Protein AF-A0A7X5DBX8-F1 (afdb_monomer_lite)

pLDDT: mean 85.77, std 14.71, range [31.52, 97.25]

Secondary structure (DSSP, 8-state):
--------PPPHHHHHHHHHHHHHHHSS-HHHHHHHHHTEEEEEEEEEEPPHHHHHHHHHTT--SEEEEEEEEE-HHHHHHHHHHHHHTHHHHHHHHHHTT-EEEEEEEEEPPGGGTT--SS-SSS---B-TT--HHHHHHHHHHHH---

Sequence (150 aa):
PSQAPRRTSRDASAVLQDFKRAAIMAFGSAEMAATVLDEVQAAALEERWASDYEQLKESRKKQPAVGYWVHLFVAEGSRVTVAHLFSRYHQALRARCLDAGLRLEGVAVHASSPEMAGHHAFPRSGHPRVLRNADQRRLRALRCETENPD

Radius of gyration: 15.53 Å; chains: 1; bounding box: 36×43×38 Å

Structure (mmCIF, N/CA/C/O backbone):
data_AF-A0A7X5DBX8-F1
#
_entry.id   AF-A0A7X5DBX8-F1
#
loop_
_atom_site.group_PDB
_atom_site.id
_atom_site.type_symbol
_atom_site.label_atom_id
_atom_site.label_alt_id
_atom_site.label_comp_id
_atom_site.label_asym_id
_atom_site.label_entity_id
_atom_site.label_seq_id
_atom_site.pdbx_PDB_ins_code
_atom_site.Cartn_x
_atom_site.Cartn_y
_atom_site.Cartn_z
_atom_site.occupancy
_atom_site.B_iso_or_equiv
_atom_site.auth_seq_id
_atom_site.auth_comp_id
_atom_site.auth_asym_id
_atom_site.auth_atom_id
_atom_site.pdbx_PDB_model_num
ATOM 1 N N . PRO A 1 1 ? 18.241 -26.214 -24.044 1.00 37.00 1 PRO A N 1
ATOM 2 C CA . PRO A 1 1 ? 18.111 -25.095 -23.083 1.00 37.00 1 PRO A CA 1
ATOM 3 C C . PRO A 1 1 ? 16.706 -25.051 -22.462 1.00 37.00 1 PRO A C 1
ATOM 5 O O . PRO A 1 1 ? 15.747 -24.659 -23.121 1.00 37.00 1 PRO A O 1
ATOM 8 N N . SER A 1 2 ? 16.584 -25.519 -21.218 1.00 33.78 2 SER A N 1
ATOM 9 C CA . SER A 1 2 ? 15.337 -25.463 -20.451 1.00 33.78 2 SER A CA 1
ATOM 10 C C . SER A 1 2 ? 14.910 -24.007 -20.277 1.00 33.78 2 SER A C 1
ATOM 12 O O . SER A 1 2 ? 15.630 -23.219 -19.666 1.00 33.78 2 SER A O 1
ATOM 14 N N . GLN A 1 3 ? 13.762 -23.634 -20.846 1.00 31.52 3 GLN A N 1
ATOM 15 C CA . GLN A 1 3 ? 13.135 -22.349 -20.556 1.00 31.52 3 GLN A CA 1
ATOM 16 C C . GLN A 1 3 ? 12.807 -22.326 -19.064 1.00 31.52 3 GLN A C 1
ATOM 18 O O . GLN A 1 3 ? 11.987 -23.116 -18.597 1.00 31.52 3 GLN A O 1
ATOM 23 N N . ALA A 1 4 ? 13.465 -21.436 -18.319 1.00 36.00 4 ALA A N 1
ATOM 24 C CA . ALA A 1 4 ? 13.040 -21.096 -16.970 1.00 36.00 4 ALA A CA 1
ATOM 25 C C . ALA A 1 4 ? 11.536 -20.766 -17.011 1.00 36.00 4 ALA A C 1
ATOM 27 O O . ALA A 1 4 ? 11.099 -20.093 -17.955 1.00 36.00 4 ALA A O 1
ATOM 28 N N . PRO A 1 5 ? 10.731 -21.251 -16.049 1.00 36.97 5 PRO A N 1
ATOM 29 C CA . PRO A 1 5 ? 9.299 -20.996 -16.048 1.00 36.97 5 PRO A CA 1
ATOM 30 C C . PRO A 1 5 ? 9.074 -19.487 -16.149 1.00 36.97 5 PRO A C 1
ATOM 32 O O . PRO A 1 5 ? 9.651 -18.714 -15.380 1.00 36.97 5 PRO A O 1
ATOM 35 N N . ARG A 1 6 ? 8.282 -19.062 -17.143 1.00 39.00 6 ARG A N 1
ATOM 36 C CA . ARG A 1 6 ? 7.897 -17.658 -17.307 1.00 39.00 6 ARG A CA 1
ATOM 37 C C . ARG A 1 6 ? 7.259 -17.221 -15.994 1.00 39.00 6 ARG A C 1
ATOM 39 O O . ARG A 1 6 ? 6.180 -17.690 -15.650 1.00 39.00 6 ARG A O 1
ATOM 46 N N . ARG A 1 7 ? 7.970 -16.378 -15.246 1.00 47.22 7 ARG A N 1
ATOM 47 C CA . ARG A 1 7 ? 7.528 -15.776 -13.988 1.00 47.22 7 ARG A CA 1
ATOM 48 C C . ARG A 1 7 ? 6.202 -15.056 -14.240 1.00 47.22 7 ARG A C 1
ATOM 50 O O . ARG A 1 7 ? 6.193 -13.960 -14.790 1.00 47.22 7 ARG A O 1
ATOM 57 N N . THR A 1 8 ? 5.080 -15.688 -13.913 1.00 44.78 8 THR A N 1
ATOM 58 C CA . THR A 1 8 ? 3.763 -15.058 -14.014 1.00 44.78 8 THR A CA 1
ATOM 59 C C . THR A 1 8 ? 3.633 -14.082 -12.853 1.00 44.78 8 THR A C 1
ATOM 61 O O . THR A 1 8 ? 3.384 -14.495 -11.721 1.00 44.78 8 THR A O 1
ATOM 64 N N . SER A 1 9 ? 3.869 -12.798 -13.123 1.00 61.38 9 SER A N 1
ATOM 65 C CA . SER A 1 9 ? 3.533 -11.717 -12.195 1.00 61.38 9 SER A CA 1
ATOM 66 C C . SER A 1 9 ? 2.039 -11.813 -11.870 1.00 61.38 9 SER A C 1
ATOM 68 O O . SER A 1 9 ? 1.202 -11.951 -12.767 1.00 61.38 9 SER A O 1
ATOM 70 N N . ARG A 1 10 ? 1.710 -11.847 -10.576 1.00 75.31 10 ARG A N 1
ATOM 71 C CA . ARG A 1 10 ? 0.326 -11.838 -10.095 1.00 75.31 10 ARG A CA 1
ATOM 72 C C . ARG A 1 10 ? -0.320 -10.511 -10.495 1.00 75.31 10 ARG A C 1
ATOM 74 O O . ARG A 1 10 ? 0.352 -9.486 -10.464 1.00 75.31 10 ARG A O 1
ATOM 81 N N . ASP A 1 11 ? -1.615 -10.513 -10.821 1.00 86.56 11 ASP A N 1
ATOM 82 C CA . ASP A 1 11 ? -2.339 -9.268 -11.107 1.00 86.56 11 ASP A CA 1
ATOM 83 C C . ASP A 1 11 ? -2.133 -8.263 -9.962 1.00 86.56 11 ASP A C 1
ATOM 85 O O . ASP A 1 11 ? -2.484 -8.521 -8.806 1.00 86.56 11 ASP A O 1
ATOM 89 N N . ALA A 1 12 ? -1.542 -7.117 -10.296 1.00 88.38 12 ALA A N 1
ATOM 90 C CA . ALA A 1 12 ? -1.204 -6.066 -9.353 1.00 88.38 12 ALA A CA 1
ATOM 91 C C . ALA A 1 12 ? -2.434 -5.557 -8.582 1.00 88.38 12 ALA A C 1
ATOM 93 O O . ALA A 1 12 ? -2.327 -5.239 -7.397 1.00 88.38 12 ALA A O 1
ATOM 94 N N . SER A 1 13 ? -3.616 -5.527 -9.209 1.00 90.25 13 SER A N 1
ATOM 95 C CA . SER A 1 13 ? -4.846 -5.116 -8.519 1.00 90.25 13 SER A CA 1
ATOM 96 C C . SER A 1 13 ? -5.269 -6.152 -7.474 1.00 90.25 13 SER A C 1
ATOM 98 O O . SER A 1 13 ? -5.680 -5.789 -6.371 1.00 90.25 13 SER A O 1
ATOM 100 N N . ALA A 1 14 ? -5.086 -7.444 -7.768 1.00 91.25 14 ALA A N 1
ATOM 101 C CA . ALA A 1 14 ? -5.339 -8.520 -6.813 1.00 91.25 14 ALA A CA 1
ATOM 102 C C . ALA A 1 14 ? -4.351 -8.487 -5.634 1.00 91.25 14 ALA A C 1
ATOM 104 O O . ALA A 1 14 ? -4.760 -8.666 -4.489 1.00 91.25 14 ALA A O 1
ATOM 105 N N . VAL A 1 15 ? -3.071 -8.193 -5.889 1.00 93.06 15 VAL A N 1
ATOM 106 C CA . VAL A 1 15 ? -2.069 -8.007 -4.823 1.00 93.06 15 VAL A CA 1
ATOM 107 C C . VAL A 1 15 ? -2.440 -6.831 -3.917 1.00 93.06 15 VAL A C 1
ATOM 109 O O . VAL A 1 15 ? -2.442 -6.973 -2.694 1.00 93.06 15 VAL A O 1
ATOM 112 N N . LEU A 1 16 ? -2.812 -5.684 -4.495 1.00 94.88 16 LEU A N 1
ATOM 113 C CA . LEU A 1 16 ? -3.276 -4.535 -3.715 1.00 94.88 16 LEU A CA 1
ATOM 114 C C . LEU A 1 16 ? -4.577 -4.831 -2.957 1.00 94.88 16 LEU A C 1
ATOM 116 O O . LEU A 1 16 ? -4.794 -4.275 -1.882 1.00 94.88 16 LEU A O 1
ATOM 120 N N . GLN A 1 17 ? -5.439 -5.707 -3.476 1.00 95.00 17 GLN A N 1
ATOM 121 C CA . GLN A 1 17 ? -6.670 -6.098 -2.789 1.00 95.00 17 GLN A CA 1
ATOM 122 C C . GLN A 1 17 ? -6.378 -6.935 -1.541 1.00 95.00 17 GLN A C 1
ATOM 124 O O . GLN A 1 17 ? -6.997 -6.714 -0.497 1.00 95.00 17 GLN A O 1
ATOM 129 N N . ASP A 1 18 ? -5.416 -7.852 -1.615 1.00 94.69 18 ASP A N 1
ATOM 130 C CA . ASP A 1 18 ? -4.968 -8.604 -0.442 1.00 94.69 18 ASP A CA 1
ATOM 131 C C . ASP A 1 18 ? -4.261 -7.702 0.566 1.00 94.69 18 ASP A C 1
ATOM 133 O O . ASP A 1 18 ? -4.538 -7.789 1.761 1.00 94.69 18 ASP A O 1
ATOM 137 N N . PHE A 1 19 ? -3.430 -6.770 0.090 1.00 95.75 19 PHE A N 1
ATOM 138 C CA . PHE A 1 19 ? -2.820 -5.750 0.939 1.00 95.75 19 PHE A CA 1
ATOM 139 C C . PHE A 1 19 ? -3.874 -4.900 1.664 1.00 95.75 19 PHE A C 1
ATOM 141 O O . PHE A 1 19 ? -3.787 -4.725 2.877 1.00 95.75 19 PHE A O 1
ATOM 148 N N . LYS A 1 20 ? -4.909 -4.423 0.956 1.00 95.00 20 LYS A N 1
ATOM 149 C CA . LYS A 1 20 ? -6.030 -3.667 1.542 1.00 95.00 20 LYS A CA 1
ATOM 150 C C . LYS A 1 20 ? -6.704 -4.458 2.665 1.00 95.00 20 LYS A C 1
ATOM 152 O O . LYS A 1 20 ? -6.924 -3.925 3.750 1.00 95.00 20 LYS A O 1
ATOM 157 N N . ARG A 1 21 ? -7.017 -5.735 2.424 1.00 93.56 21 ARG A N 1
ATOM 158 C CA . ARG A 1 21 ? -7.620 -6.625 3.433 1.00 93.56 21 ARG A CA 1
ATOM 159 C C . ARG A 1 21 ? -6.695 -6.826 4.632 1.00 93.56 21 ARG A C 1
ATOM 161 O O . ARG A 1 21 ? -7.149 -6.743 5.771 1.00 93.56 21 ARG A O 1
ATOM 168 N N . ALA A 1 22 ? -5.407 -7.044 4.383 1.00 95.00 22 ALA A N 1
ATOM 169 C CA . ALA A 1 22 ? -4.404 -7.192 5.427 1.00 95.00 22 ALA A CA 1
ATOM 170 C C . ALA A 1 22 ? -4.264 -5.920 6.279 1.00 95.00 22 ALA A C 1
ATOM 172 O O . ALA A 1 22 ? -4.216 -6.024 7.502 1.00 95.00 22 ALA A O 1
ATOM 173 N N . ALA A 1 23 ? -4.283 -4.734 5.664 1.00 94.12 23 ALA A N 1
ATOM 174 C CA . ALA A 1 23 ? -4.250 -3.446 6.359 1.00 94.12 23 ALA A CA 1
ATOM 175 C C . ALA A 1 23 ? -5.463 -3.249 7.274 1.00 94.12 23 ALA A C 1
ATOM 177 O O . ALA A 1 23 ? -5.291 -2.910 8.444 1.00 94.12 23 ALA A O 1
ATOM 178 N N . ILE A 1 24 ? -6.668 -3.562 6.786 1.00 93.25 24 ILE A N 1
ATOM 179 C CA . ILE A 1 24 ? -7.899 -3.524 7.591 1.00 93.25 24 ILE A CA 1
ATOM 180 C C . ILE A 1 24 ? -7.781 -4.422 8.829 1.00 93.25 24 ILE A C 1
ATOM 182 O O . ILE A 1 24 ? -8.124 -4.003 9.932 1.00 93.25 24 ILE A O 1
ATOM 186 N N . MET A 1 25 ? -7.249 -5.636 8.669 1.00 93.75 25 MET A N 1
ATOM 187 C CA . MET A 1 25 ? -7.055 -6.562 9.789 1.00 93.75 25 MET A CA 1
ATOM 188 C C . MET A 1 25 ? -5.919 -6.147 10.736 1.00 93.75 25 MET A C 1
ATOM 190 O O . MET A 1 25 ? -5.989 -6.428 11.930 1.00 93.75 25 MET A O 1
ATOM 194 N N . ALA A 1 26 ? -4.859 -5.521 10.223 1.00 94.44 26 ALA A N 1
ATOM 195 C CA . ALA A 1 26 ? -3.668 -5.175 10.997 1.00 94.44 26 ALA A CA 1
ATOM 196 C C . ALA A 1 26 ? -3.858 -3.933 11.871 1.00 94.44 26 ALA A C 1
ATOM 198 O O . ALA A 1 26 ? -3.332 -3.873 12.980 1.00 94.44 26 ALA A O 1
ATOM 199 N N . PHE A 1 27 ? -4.616 -2.953 11.385 1.00 90.00 27 PHE A N 1
ATOM 200 C CA . PHE A 1 27 ? -4.872 -1.702 12.096 1.00 90.00 27 PHE A CA 1
ATOM 201 C C . PHE A 1 27 ? -5.836 -1.877 13.279 1.00 90.00 27 PHE A C 1
ATOM 203 O O . PHE A 1 27 ? -5.932 -0.996 14.128 1.00 90.00 27 PHE A O 1
ATOM 210 N N . GLY A 1 28 ? -6.543 -3.008 13.368 1.00 79.88 28 GLY A N 1
ATOM 211 C CA . GLY A 1 28 ? -7.440 -3.328 14.485 1.00 79.88 28 GLY A CA 1
ATOM 212 C C . GLY A 1 28 ? -8.757 -2.541 14.498 1.00 79.88 28 GLY A C 1
ATOM 213 O O . GLY A 1 28 ? -9.645 -2.865 15.279 1.00 79.88 28 GLY A O 1
ATOM 214 N N . SER A 1 29 ? -8.914 -1.551 13.614 1.00 87.94 29 SER A N 1
ATOM 215 C CA . SER A 1 29 ? -10.158 -0.825 13.362 1.00 87.94 29 SER A CA 1
ATOM 216 C C . SER A 1 29 ? -10.367 -0.666 11.860 1.00 87.94 29 SER A C 1
ATOM 218 O O . SER A 1 29 ? -9.511 -0.124 11.154 1.00 87.94 29 SER A O 1
ATOM 220 N N . ALA A 1 30 ? -11.525 -1.120 11.377 1.00 87.25 30 ALA A N 1
ATOM 221 C CA . ALA A 1 30 ? -11.908 -0.975 9.978 1.00 87.25 30 ALA A CA 1
ATOM 222 C C . ALA A 1 30 ? -12.065 0.499 9.579 1.00 87.25 30 ALA A C 1
ATOM 224 O O . ALA A 1 30 ? -11.700 0.863 8.464 1.00 87.25 30 ALA A O 1
ATOM 225 N N . GLU A 1 31 ? -12.543 1.349 10.492 1.00 90.12 31 GLU A N 1
ATOM 226 C CA . GLU A 1 31 ? -12.653 2.790 10.256 1.00 90.12 31 GLU A CA 1
ATOM 227 C C . GLU A 1 31 ? -11.279 3.444 10.156 1.00 90.12 31 GLU A C 1
ATOM 229 O O . GLU A 1 31 ? -11.033 4.192 9.217 1.00 90.12 31 GLU A O 1
ATOM 234 N N . MET A 1 32 ? -10.346 3.108 11.055 1.00 91.19 32 MET A N 1
ATOM 235 C CA . MET A 1 32 ? -8.987 3.654 10.984 1.00 91.19 32 MET A CA 1
ATOM 236 C C . MET A 1 32 ? -8.292 3.241 9.683 1.00 91.19 32 MET A C 1
ATOM 238 O O . MET A 1 32 ? -7.657 4.066 9.030 1.00 91.19 32 MET A O 1
ATOM 242 N N . ALA A 1 33 ? -8.433 1.976 9.280 1.00 92.12 33 ALA A N 1
ATOM 243 C CA . ALA A 1 33 ? -7.905 1.506 8.006 1.00 92.12 33 ALA A CA 1
ATOM 244 C C . ALA A 1 33 ? -8.552 2.207 6.814 1.00 92.12 33 ALA A C 1
ATOM 246 O O . ALA A 1 33 ? -7.834 2.601 5.901 1.00 92.12 33 ALA A O 1
ATOM 247 N N . ALA A 1 34 ? -9.873 2.400 6.826 1.00 90.62 34 ALA A N 1
ATOM 248 C CA . ALA A 1 34 ? -10.565 3.136 5.776 1.00 90.62 34 ALA A CA 1
ATOM 249 C C . ALA A 1 34 ? -10.052 4.577 5.678 1.00 90.62 34 ALA A C 1
ATOM 251 O O . ALA A 1 34 ? -9.663 4.986 4.593 1.00 90.62 34 ALA A O 1
ATOM 252 N N . THR A 1 35 ? -9.943 5.296 6.799 1.00 92.69 35 THR A N 1
ATOM 253 C CA . THR A 1 35 ? -9.422 6.671 6.828 1.00 92.69 35 THR A CA 1
ATOM 254 C C . THR A 1 35 ? -8.013 6.754 6.249 1.00 92.69 35 THR A C 1
ATOM 256 O O . THR A 1 35 ? -7.755 7.579 5.383 1.00 92.69 35 THR A O 1
ATOM 259 N N . VAL A 1 36 ? -7.098 5.873 6.663 1.00 94.06 36 VAL A N 1
ATOM 260 C CA . VAL A 1 36 ? -5.715 5.894 6.153 1.00 94.06 36 VAL A CA 1
ATOM 261 C C . VAL A 1 36 ? -5.645 5.517 4.674 1.00 94.06 36 VAL A C 1
ATOM 263 O O . VAL A 1 36 ? -4.840 6.075 3.936 1.00 94.06 36 VAL A O 1
ATOM 266 N N . LEU A 1 37 ? -6.457 4.558 4.228 1.00 95.25 37 LEU A N 1
ATOM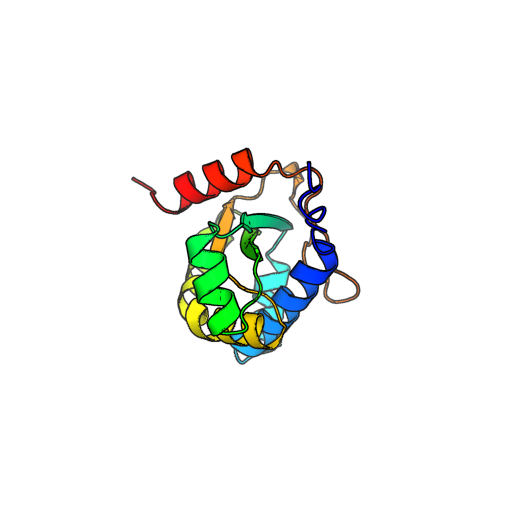 267 C CA . LEU A 1 37 ? -6.479 4.130 2.830 1.00 95.25 37 LEU A CA 1
ATOM 268 C C . LEU A 1 37 ? -7.177 5.147 1.913 1.00 95.25 37 LEU A C 1
ATOM 270 O O . LEU A 1 37 ? -6.813 5.225 0.740 1.00 95.25 37 LEU A O 1
ATOM 274 N N . ASP A 1 38 ? -8.127 5.928 2.436 1.00 94.38 38 ASP A N 1
ATOM 275 C CA . ASP A 1 38 ? -8.807 7.012 1.717 1.00 94.38 38 ASP A CA 1
ATOM 276 C C . ASP A 1 38 ? -7.825 8.155 1.369 1.00 94.38 38 ASP A C 1
ATOM 278 O O . ASP A 1 38 ? -7.964 8.765 0.307 1.00 94.38 38 ASP A O 1
ATOM 282 N N . GLU A 1 39 ? -6.782 8.372 2.188 1.00 95.31 39 GLU A N 1
ATOM 283 C CA . GLU A 1 39 ? -5.684 9.327 1.929 1.00 95.31 39 GLU A CA 1
ATOM 284 C C . GLU A 1 39 ? -4.762 8.905 0.770 1.00 95.31 39 GLU A C 1
ATOM 286 O O . GLU A 1 39 ?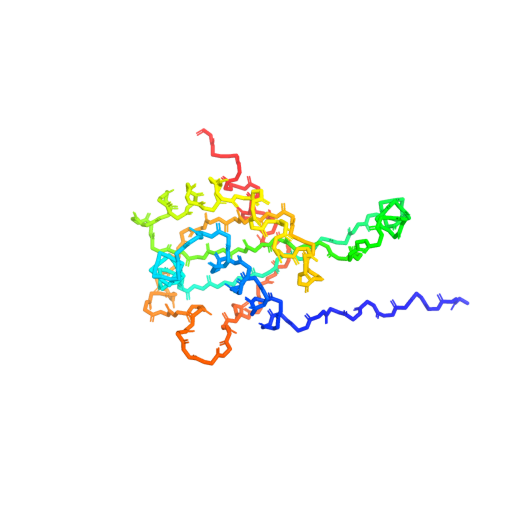 -3.999 9.719 0.240 1.00 95.31 39 GLU A O 1
ATOM 291 N N . VAL A 1 40 ? -4.790 7.627 0.374 1.00 96.94 40 VAL A N 1
ATOM 292 C CA . VAL A 1 40 ? -3.908 7.105 -0.673 1.00 96.94 40 VAL A CA 1
ATOM 293 C C . VAL A 1 40 ? -4.453 7.459 -2.046 1.00 96.94 40 VAL A C 1
ATOM 295 O O . VAL A 1 40 ? -5.390 6.842 -2.559 1.00 96.94 40 VAL A O 1
ATOM 298 N N . GLN A 1 41 ? -3.780 8.406 -2.685 1.00 96.38 41 GLN A N 1
ATOM 299 C CA . GLN A 1 41 ? -4.144 8.923 -3.993 1.00 96.38 41 GLN A CA 1
ATOM 300 C C . GLN A 1 41 ? -3.745 7.985 -5.133 1.00 96.38 41 GLN A C 1
ATOM 302 O O . GLN A 1 41 ? -4.510 7.767 -6.074 1.00 96.38 41 GLN A O 1
ATOM 307 N N . ALA A 1 42 ? -2.574 7.360 -5.019 1.00 96.38 42 ALA A N 1
ATOM 308 C CA . ALA A 1 42 ? -2.111 6.338 -5.950 1.00 96.38 42 ALA A CA 1
ATOM 309 C C . ALA A 1 42 ? -1.342 5.235 -5.212 1.00 96.38 42 ALA A C 1
ATOM 311 O O . ALA A 1 42 ? -0.759 5.470 -4.154 1.00 96.38 42 ALA A O 1
ATOM 312 N N . ALA A 1 43 ? -1.327 4.025 -5.776 1.00 96.31 43 ALA A N 1
ATOM 313 C CA . ALA A 1 43 ? -0.555 2.913 -5.234 1.00 96.31 43 ALA A CA 1
ATOM 314 C C . ALA A 1 43 ? 0.151 2.127 -6.341 1.00 96.31 43 ALA A C 1
ATOM 316 O O . ALA A 1 43 ? -0.444 1.840 -7.379 1.00 96.31 43 ALA A O 1
ATOM 317 N N . ALA A 1 44 ? 1.404 1.748 -6.109 1.00 95.12 44 ALA A N 1
ATOM 318 C CA . ALA A 1 44 ? 2.199 0.936 -7.025 1.00 95.12 44 ALA A CA 1
ATOM 319 C C . ALA A 1 44 ? 2.861 -0.239 -6.294 1.00 95.12 44 ALA A C 1
ATOM 321 O O . ALA A 1 44 ? 2.951 -0.257 -5.066 1.00 95.12 44 ALA A O 1
ATOM 322 N N . LEU A 1 45 ? 3.328 -1.224 -7.061 1.00 93.12 45 LEU A N 1
ATOM 323 C CA . LEU A 1 45 ? 4.001 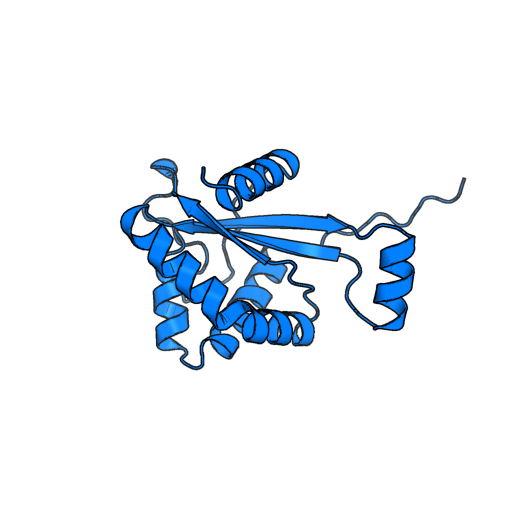-2.411 -6.541 1.00 93.12 45 LEU A CA 1
ATOM 324 C C . LEU A 1 45 ? 5.407 -2.513 -7.124 1.00 93.12 45 LEU A C 1
ATOM 326 O O . LEU A 1 45 ? 5.559 -2.552 -8.345 1.00 93.12 45 LEU A O 1
ATOM 330 N N . GLU A 1 46 ? 6.412 -2.608 -6.256 1.00 92.75 46 GLU A N 1
ATOM 331 C CA . GLU A 1 46 ? 7.753 -3.066 -6.625 1.00 92.75 46 GLU A CA 1
ATOM 332 C C . GLU A 1 46 ? 7.856 -4.569 -6.317 1.00 92.75 46 GLU A C 1
ATOM 334 O O . GLU A 1 46 ? 7.706 -5.003 -5.173 1.00 92.75 46 GLU A O 1
ATOM 339 N N . GLU A 1 47 ? 8.120 -5.375 -7.343 1.00 91.19 47 GLU A N 1
ATOM 340 C CA . GLU A 1 47 ? 8.396 -6.799 -7.208 1.00 91.19 47 GLU A CA 1
ATOM 341 C C . GLU A 1 47 ? 9.858 -7.038 -6.836 1.00 91.19 47 GLU A C 1
ATOM 343 O O . GLU A 1 47 ? 10.801 -6.629 -7.524 1.00 91.19 47 GLU A O 1
ATOM 348 N N . ARG A 1 48 ? 10.054 -7.819 -5.779 1.00 87.00 48 ARG A N 1
ATOM 349 C CA . ARG A 1 48 ? 11.352 -8.315 -5.352 1.00 87.00 48 ARG A CA 1
ATOM 350 C C . ARG A 1 48 ? 11.403 -9.824 -5.496 1.00 87.00 48 ARG A C 1
ATOM 352 O O . ARG A 1 48 ? 10.940 -10.592 -4.652 1.00 87.00 48 ARG A O 1
ATOM 359 N N . TRP A 1 49 ? 12.045 -10.249 -6.570 1.00 80.56 49 TRP A N 1
ATOM 360 C CA . TRP A 1 49 ? 12.397 -11.644 -6.758 1.00 80.56 49 TRP A CA 1
ATOM 361 C C . TRP A 1 49 ? 13.573 -11.986 -5.851 1.00 80.56 49 TRP A C 1
ATOM 363 O O . TRP A 1 49 ? 14.632 -11.365 -5.934 1.00 80.56 49 TRP A O 1
ATOM 373 N N . ALA A 1 50 ? 13.360 -12.965 -4.975 1.00 70.38 50 ALA A N 1
ATOM 374 C CA . ALA A 1 50 ? 14.428 -13.542 -4.173 1.00 70.38 50 ALA A CA 1
ATOM 375 C C . ALA A 1 50 ? 15.516 -14.124 -5.094 1.00 70.38 50 ALA A C 1
ATOM 377 O O . ALA A 1 50 ? 15.212 -14.631 -6.180 1.00 70.38 50 ALA A O 1
ATOM 378 N N . SER A 1 51 ? 16.776 -14.070 -4.664 1.00 74.25 51 SER A N 1
ATOM 379 C CA . SER A 1 51 ? 17.853 -14.839 -5.310 1.00 74.25 51 SER A CA 1
ATOM 380 C C . SER A 1 51 ? 17.556 -16.346 -5.258 1.00 74.25 51 SER A C 1
ATOM 382 O O . SER A 1 51 ? 16.735 -16.779 -4.453 1.00 74.25 51 SER A O 1
ATOM 384 N N . ASP A 1 52 ? 18.213 -17.174 -6.073 1.00 74.56 52 ASP A N 1
ATOM 385 C CA . ASP A 1 52 ? 17.953 -18.628 -6.081 1.00 74.56 52 ASP A CA 1
ATOM 386 C C . ASP A 1 52 ? 18.197 -19.276 -4.705 1.00 74.56 52 ASP A C 1
ATOM 388 O O . ASP A 1 52 ? 17.435 -20.137 -4.262 1.00 74.56 52 ASP A O 1
ATOM 392 N N . TYR A 1 53 ? 19.205 -18.792 -3.972 1.00 73.69 53 TYR A N 1
ATOM 393 C CA . TYR A 1 53 ? 19.474 -19.209 -2.595 1.00 73.69 53 TYR A CA 1
ATOM 394 C C . TYR A 1 53 ? 18.343 -18.815 -1.630 1.00 73.69 53 TYR A C 1
ATOM 396 O O . TYR A 1 53 ? 17.884 -19.628 -0.823 1.00 73.69 53 TYR A O 1
ATOM 404 N N . GLU A 1 54 ? 17.851 -17.579 -1.721 1.00 72.88 54 GLU A N 1
ATOM 405 C CA . GLU A 1 54 ? 16.719 -17.118 -0.914 1.00 72.88 54 GLU A CA 1
ATOM 406 C C . GLU A 1 54 ? 15.421 -17.835 -1.296 1.00 72.88 54 GLU A C 1
ATOM 408 O O . GLU A 1 54 ? 14.652 -18.193 -0.413 1.00 72.88 54 GLU A O 1
ATOM 413 N N . GLN A 1 55 ? 15.195 -18.132 -2.577 1.00 69.12 55 GLN A N 1
ATOM 414 C CA . GLN A 1 55 ? 14.051 -18.927 -3.027 1.00 69.12 55 GLN A CA 1
ATOM 415 C C . GLN A 1 55 ? 14.085 -20.337 -2.422 1.00 69.12 55 GLN A C 1
ATOM 417 O O . GLN A 1 55 ? 13.056 -20.838 -1.963 1.00 69.12 55 GLN A O 1
ATOM 422 N N . LEU A 1 56 ? 15.260 -20.971 -2.344 1.00 72.69 56 LEU A N 1
ATOM 423 C CA . LEU A 1 56 ? 15.415 -22.269 -1.683 1.00 72.69 56 LEU A CA 1
ATOM 424 C C . LEU A 1 56 ? 15.111 -22.183 -0.177 1.00 72.69 56 LEU A C 1
ATOM 426 O O . LEU A 1 56 ? 14.499 -23.082 0.398 1.00 72.69 56 LEU A O 1
ATOM 430 N N . LYS A 1 57 ? 15.508 -21.090 0.478 1.00 74.81 57 LYS A N 1
ATOM 431 C CA . LYS A 1 57 ? 15.211 -20.852 1.897 1.00 74.81 57 LYS A CA 1
ATOM 432 C C . LYS A 1 57 ? 13.724 -20.577 2.138 1.00 74.81 57 LYS A C 1
ATOM 434 O O . LYS A 1 57 ? 13.153 -21.112 3.085 1.00 74.81 57 LYS A O 1
ATOM 439 N N . GLU A 1 58 ? 13.099 -19.764 1.296 1.00 72.56 58 GLU A N 1
ATOM 440 C CA . GLU A 1 58 ? 11.698 -19.365 1.440 1.00 72.56 58 GLU A CA 1
ATOM 441 C C . GLU A 1 58 ? 10.730 -20.483 1.033 1.00 72.56 58 GLU A C 1
ATOM 443 O O . GLU A 1 58 ? 9.721 -20.688 1.705 1.00 72.56 58 GLU A O 1
ATOM 448 N N . SER A 1 59 ? 11.083 -21.309 0.043 1.00 69.38 59 SER A N 1
ATOM 449 C CA . SER A 1 59 ? 10.327 -22.529 -0.280 1.00 69.38 59 SER A CA 1
ATOM 450 C C . SER A 1 59 ? 10.303 -23.524 0.884 1.00 69.38 59 SER A C 1
ATOM 452 O O . SER A 1 59 ? 9.245 -24.073 1.190 1.00 69.38 59 SER A O 1
ATOM 454 N N . ARG A 1 60 ? 11.415 -23.691 1.621 1.00 76.38 60 ARG A N 1
ATOM 455 C CA . ARG A 1 60 ? 11.438 -24.495 2.863 1.00 76.38 60 ARG A CA 1
ATOM 456 C C . ARG A 1 60 ? 10.495 -23.948 3.936 1.00 76.38 60 ARG A C 1
ATOM 458 O O . ARG A 1 60 ? 9.932 -24.723 4.702 1.00 76.38 60 ARG A O 1
ATOM 465 N N . LYS A 1 61 ? 10.298 -22.629 3.974 1.00 75.81 61 LYS A N 1
ATOM 466 C CA . LYS A 1 61 ? 9.341 -21.956 4.864 1.00 75.81 61 LYS A CA 1
ATOM 467 C C . LYS A 1 61 ? 7.925 -21.864 4.284 1.00 75.81 61 LYS A C 1
ATOM 469 O O . LYS A 1 61 ? 7.066 -21.257 4.917 1.00 75.81 61 LYS A O 1
ATOM 474 N N . LYS A 1 62 ? 7.680 -22.435 3.097 1.00 78.25 62 LYS A N 1
ATOM 475 C CA . LYS A 1 62 ? 6.416 -22.335 2.348 1.00 78.25 62 LYS A CA 1
ATOM 476 C C . LYS A 1 62 ? 5.968 -20.885 2.096 1.00 78.25 62 LYS A C 1
ATOM 478 O O . LYS A 1 62 ? 4.773 -20.622 2.001 1.00 78.25 62 LYS A O 1
ATOM 483 N N . GLN A 1 63 ? 6.908 -19.944 1.998 1.00 77.12 63 GLN A N 1
ATOM 484 C CA . GLN A 1 63 ? 6.592 -18.547 1.703 1.00 77.12 63 GLN A CA 1
ATOM 485 C C . GLN A 1 63 ? 6.504 -18.294 0.190 1.00 77.12 63 GLN A C 1
ATOM 487 O O . GLN A 1 63 ? 7.181 -18.975 -0.588 1.00 77.12 63 GLN A O 1
ATOM 492 N N . PRO A 1 64 ? 5.713 -17.292 -0.244 1.00 80.12 64 PRO A N 1
ATOM 493 C CA . PRO A 1 64 ? 5.674 -16.865 -1.639 1.00 80.12 64 PRO A CA 1
ATOM 494 C C . PRO A 1 64 ? 7.072 -16.509 -2.159 1.00 80.12 64 PRO A C 1
ATOM 496 O O . PRO A 1 64 ? 7.857 -15.871 -1.457 1.00 80.12 64 PRO A O 1
ATOM 499 N N . ALA A 1 65 ? 7.386 -16.902 -3.397 1.00 77.56 65 ALA A N 1
ATOM 500 C CA . ALA A 1 65 ? 8.703 -16.669 -4.002 1.00 77.56 65 ALA A CA 1
ATOM 501 C C . ALA A 1 65 ? 8.969 -15.183 -4.318 1.00 77.56 65 ALA A C 1
ATOM 503 O O . ALA A 1 65 ? 10.113 -14.725 -4.226 1.00 77.56 65 ALA A O 1
ATOM 504 N N . VAL A 1 66 ? 7.910 -14.438 -4.651 1.00 87.06 66 VAL A N 1
ATOM 505 C CA . VAL A 1 66 ? 7.946 -12.998 -4.939 1.00 87.06 66 VAL A CA 1
ATOM 506 C C . VAL A 1 66 ? 7.613 -12.218 -3.679 1.00 87.06 66 VAL A C 1
ATOM 508 O O . VAL A 1 66 ? 6.572 -12.447 -3.064 1.00 87.06 66 VAL A O 1
ATOM 511 N N . GLY A 1 67 ? 8.502 -11.301 -3.316 1.00 90.56 67 GLY A N 1
ATOM 512 C CA . GLY A 1 67 ? 8.248 -10.265 -2.329 1.00 90.56 67 GLY A CA 1
ATOM 513 C C . GLY A 1 67 ? 7.706 -9.007 -2.990 1.00 90.56 67 GLY A C 1
ATOM 514 O O . GLY A 1 67 ? 8.032 -8.730 -4.142 1.00 90.56 67 GLY A O 1
ATOM 515 N N . TYR A 1 68 ? 6.912 -8.234 -2.263 1.00 92.56 68 TYR A N 1
ATOM 516 C CA . TYR A 1 68 ? 6.356 -6.978 -2.752 1.00 92.56 68 TYR A CA 1
ATOM 517 C C . TYR A 1 68 ? 6.671 -5.833 -1.800 1.00 92.56 68 TYR A C 1
ATOM 519 O O . TYR A 1 68 ? 6.428 -5.927 -0.596 1.00 92.56 68 TYR A O 1
ATOM 527 N N . TRP A 1 69 ? 7.157 -4.735 -2.365 1.00 94.75 69 TRP A N 1
ATOM 528 C CA . TRP A 1 69 ? 7.097 -3.418 -1.752 1.00 94.75 69 TRP A CA 1
ATOM 529 C C . TRP A 1 69 ? 5.848 -2.701 -2.252 1.00 94.75 69 TRP A C 1
ATOM 531 O O . TRP A 1 69 ? 5.591 -2.645 -3.457 1.00 94.75 69 TRP A O 1
ATOM 541 N N . VAL A 1 70 ? 5.059 -2.164 -1.325 1.00 96.00 70 VAL A N 1
ATOM 542 C CA . VAL A 1 70 ? 3.866 -1.382 -1.659 1.00 96.00 70 VAL A CA 1
ATOM 543 C C . VAL A 1 70 ? 4.214 0.093 -1.565 1.00 96.00 70 VAL A C 1
ATOM 545 O O . VAL A 1 70 ? 4.578 0.585 -0.500 1.00 96.00 70 VAL A O 1
ATOM 548 N N . HIS A 1 71 ? 4.101 0.799 -2.683 1.00 96.75 71 HIS A N 1
ATOM 549 C CA . HIS A 1 71 ? 4.324 2.236 -2.756 1.00 96.75 71 HIS A CA 1
ATOM 550 C C . HIS A 1 71 ? 2.986 2.945 -2.641 1.00 96.75 71 HIS A C 1
ATOM 552 O O . HIS A 1 71 ? 2.099 2.702 -3.457 1.00 96.75 71 HIS A O 1
ATOM 558 N N . LEU A 1 72 ? 2.848 3.813 -1.646 1.00 97.25 72 LEU A N 1
ATOM 559 C CA . LEU A 1 72 ? 1.655 4.615 -1.406 1.00 97.25 72 LEU A CA 1
ATOM 560 C C . LEU A 1 72 ? 1.990 6.076 -1.677 1.00 97.25 72 LEU A C 1
ATOM 562 O O . LEU A 1 72 ? 2.951 6.592 -1.117 1.00 97.25 72 LEU A O 1
ATOM 566 N N . PHE A 1 73 ? 1.204 6.734 -2.517 1.00 96.62 73 PHE A N 1
ATOM 567 C CA . PHE A 1 73 ? 1.336 8.158 -2.803 1.00 96.62 73 PHE A CA 1
ATOM 568 C C . PHE A 1 73 ? 0.197 8.893 -2.105 1.00 96.62 73 PHE A C 1
ATOM 570 O O . PHE A 1 73 ? -0.974 8.596 -2.355 1.00 96.62 73 PHE A O 1
ATOM 577 N N . VAL A 1 74 ? 0.543 9.821 -1.219 1.00 97.00 74 VAL A N 1
ATOM 578 C CA . VAL A 1 74 ? -0.397 10.589 -0.389 1.00 97.00 74 VAL A CA 1
ATOM 579 C C . VAL A 1 74 ? -0.058 12.073 -0.463 1.00 97.00 74 VAL A C 1
ATOM 581 O O . VAL A 1 74 ? 1.075 12.433 -0.785 1.00 97.00 74 VAL A O 1
ATOM 584 N N . ALA A 1 75 ? -1.012 12.941 -0.125 1.00 95.62 75 ALA A N 1
ATOM 585 C CA . ALA A 1 75 ? -0.741 14.372 -0.020 1.00 95.62 75 ALA A CA 1
ATOM 586 C C . ALA A 1 75 ? 0.414 14.642 0.965 1.00 95.62 75 ALA A C 1
ATOM 588 O O . ALA A 1 75 ? 0.502 13.985 2.004 1.00 95.62 75 ALA A O 1
ATOM 589 N N . GLU A 1 76 ? 1.278 15.624 0.673 1.00 93.12 76 GLU A N 1
ATOM 590 C CA . GLU A 1 76 ? 2.484 15.885 1.484 1.00 93.12 76 GLU A CA 1
ATOM 591 C C . GLU A 1 76 ? 2.158 16.101 2.970 1.00 93.12 76 GLU A C 1
ATOM 593 O O . GLU A 1 76 ? 2.835 15.555 3.837 1.00 93.12 76 GLU A O 1
ATOM 598 N N . GLY A 1 77 ? 1.060 16.805 3.273 1.00 93.25 77 GLY A N 1
ATOM 599 C CA . GLY A 1 77 ? 0.605 17.024 4.652 1.00 93.25 77 GLY A CA 1
ATOM 600 C C . GLY A 1 77 ? 0.246 15.740 5.415 1.00 93.25 77 GLY A C 1
ATOM 601 O O . GLY A 1 77 ? 0.363 15.703 6.638 1.00 93.25 77 GLY A O 1
ATOM 602 N N . SER A 1 78 ? -0.133 14.673 4.709 1.00 93.75 78 SER A N 1
ATOM 603 C CA . SER A 1 78 ? -0.485 13.369 5.287 1.00 93.75 78 SER A CA 1
ATOM 604 C C . SER A 1 78 ? 0.694 12.383 5.285 1.00 93.75 78 SER A C 1
ATOM 606 O O . SER A 1 78 ? 0.634 11.362 5.975 1.00 93.75 78 SER A O 1
ATOM 608 N N . ARG A 1 79 ? 1.785 12.673 4.555 1.00 94.31 79 ARG A N 1
ATOM 609 C CA . ARG A 1 79 ? 2.901 11.741 4.298 1.00 94.31 79 ARG A CA 1
ATOM 610 C C . ARG A 1 79 ? 3.516 11.169 5.568 1.00 94.31 79 ARG A C 1
ATOM 612 O O . ARG A 1 79 ? 3.600 9.949 5.710 1.00 94.31 79 ARG A O 1
ATOM 619 N N . VAL A 1 80 ? 3.907 12.033 6.504 1.00 93.94 80 VAL A N 1
ATOM 620 C CA . VAL A 1 80 ? 4.577 11.621 7.749 1.00 93.94 80 VAL A CA 1
ATOM 621 C C . VAL A 1 80 ? 3.649 10.775 8.622 1.00 93.94 80 VAL A C 1
ATOM 623 O O . VAL A 1 80 ? 4.051 9.721 9.116 1.00 93.94 80 VAL A O 1
ATOM 626 N N . THR A 1 81 ? 2.390 11.190 8.767 1.00 94.56 81 THR A N 1
ATOM 627 C CA . THR A 1 81 ? 1.388 10.472 9.567 1.00 94.56 81 THR A CA 1
ATOM 628 C C . THR A 1 81 ? 1.107 9.082 9.003 1.00 94.56 81 THR A C 1
ATOM 630 O O . THR A 1 81 ? 1.141 8.094 9.739 1.00 94.56 81 THR A O 1
ATOM 633 N N . VAL A 1 82 ? 0.878 8.979 7.690 1.00 95.12 82 VAL A N 1
ATOM 634 C CA . VAL A 1 82 ? 0.616 7.696 7.025 1.00 95.12 82 VAL A CA 1
ATOM 635 C C . VAL A 1 82 ? 1.841 6.780 7.117 1.00 95.12 82 VAL A C 1
ATOM 637 O O . VAL A 1 82 ? 1.696 5.606 7.466 1.00 95.12 82 VAL A O 1
ATOM 640 N N . ALA A 1 83 ? 3.050 7.307 6.894 1.00 94.81 83 ALA A N 1
ATOM 641 C CA . ALA A 1 83 ? 4.292 6.551 7.058 1.00 94.81 83 ALA A CA 1
ATOM 642 C C . ALA A 1 83 ? 4.453 6.009 8.487 1.00 94.81 83 ALA A C 1
ATOM 644 O O . ALA A 1 83 ? 4.754 4.827 8.675 1.00 94.81 83 ALA A O 1
ATOM 645 N N . HIS A 1 84 ? 4.187 6.842 9.498 1.00 94.44 84 HIS A N 1
ATOM 646 C CA . HIS A 1 84 ? 4.255 6.435 10.899 1.00 94.44 84 HIS A CA 1
ATOM 647 C C . HIS A 1 84 ? 3.271 5.303 11.219 1.00 94.44 84 HIS A C 1
ATOM 649 O O . HIS A 1 84 ? 3.646 4.334 11.879 1.00 94.44 84 HIS A O 1
ATOM 655 N N . LEU A 1 85 ? 2.034 5.379 10.721 1.00 94.19 85 LEU A N 1
ATOM 656 C CA . LEU A 1 85 ? 1.030 4.334 10.930 1.00 94.19 85 LEU A CA 1
ATOM 657 C C . LEU A 1 85 ? 1.458 3.007 10.293 1.00 94.19 85 LEU A C 1
ATOM 659 O O . LEU A 1 85 ? 1.468 1.977 10.969 1.00 94.19 85 LEU A O 1
ATOM 663 N N . PHE A 1 86 ? 1.887 3.011 9.029 1.00 95.00 86 PHE A N 1
ATOM 664 C CA . PHE A 1 86 ? 2.356 1.782 8.380 1.00 95.00 86 PHE A CA 1
ATOM 665 C C . PHE A 1 86 ? 3.610 1.197 9.038 1.00 95.00 86 PHE A C 1
ATOM 667 O O . PHE A 1 86 ? 3.723 -0.026 9.123 1.00 95.00 86 PHE A O 1
ATOM 674 N N . SER A 1 87 ? 4.505 2.039 9.558 1.00 94.06 87 SER A N 1
ATOM 675 C CA . SER A 1 87 ? 5.663 1.599 10.342 1.00 94.06 87 SER A CA 1
ATOM 676 C C . SER A 1 87 ? 5.238 0.959 11.669 1.00 94.06 87 SER A C 1
ATOM 678 O O . SER A 1 87 ? 5.608 -0.180 11.964 1.00 94.06 87 SER A O 1
ATOM 680 N N . ARG A 1 88 ? 4.360 1.627 12.430 1.00 94.50 88 ARG A N 1
ATOM 681 C CA . ARG A 1 88 ? 3.835 1.144 13.717 1.00 94.50 88 ARG A CA 1
ATOM 682 C C . ARG A 1 88 ? 3.153 -0.219 13.599 1.00 94.50 88 ARG A C 1
ATOM 684 O O . ARG A 1 88 ? 3.344 -1.078 14.457 1.00 94.50 88 ARG A O 1
ATOM 691 N N . TYR A 1 89 ? 2.364 -0.422 12.547 1.00 94.25 89 TYR A N 1
ATOM 692 C CA . TYR A 1 89 ? 1.618 -1.663 12.322 1.00 94.25 89 TYR A CA 1
ATOM 693 C C . TYR A 1 89 ? 2.343 -2.655 11.402 1.00 94.25 89 TYR A C 1
ATOM 695 O O . TYR A 1 89 ? 1.764 -3.685 11.054 1.00 94.25 89 TYR A O 1
ATOM 703 N N . HIS A 1 90 ? 3.602 -2.397 11.029 1.00 93.69 90 HIS A N 1
ATOM 704 C CA . HIS A 1 90 ? 4.317 -3.171 10.012 1.00 93.69 90 HIS A CA 1
ATOM 705 C C . HIS A 1 90 ? 4.334 -4.677 10.303 1.00 93.69 90 HIS A C 1
ATOM 707 O O . HIS A 1 90 ? 4.051 -5.478 9.416 1.00 93.69 90 HIS A O 1
ATOM 713 N N . GLN A 1 91 ? 4.622 -5.078 11.545 1.00 94.88 91 GLN A N 1
ATOM 714 C CA . GLN A 1 91 ? 4.704 -6.498 11.911 1.00 94.88 91 GLN A CA 1
ATOM 715 C C . GLN A 1 91 ? 3.350 -7.208 11.777 1.00 94.88 91 GLN A C 1
ATOM 717 O O . GLN A 1 91 ? 3.269 -8.284 11.183 1.00 94.88 91 GLN A O 1
ATOM 722 N N . ALA A 1 92 ? 2.276 -6.582 12.270 1.00 96.00 92 ALA A N 1
ATOM 723 C CA . ALA A 1 92 ? 0.924 -7.116 12.140 1.00 96.00 92 ALA A CA 1
ATOM 724 C C . ALA A 1 92 ? 0.501 -7.184 10.666 1.00 96.00 92 ALA A C 1
ATOM 726 O O . ALA A 1 92 ? 0.009 -8.212 10.207 1.00 96.00 92 ALA A O 1
ATOM 727 N N . LEU A 1 93 ? 0.762 -6.121 9.904 1.00 96.38 93 LEU A N 1
ATOM 728 C CA . LEU A 1 93 ? 0.468 -6.051 8.476 1.00 96.38 93 LEU A CA 1
ATOM 729 C C . LEU A 1 93 ? 1.197 -7.140 7.692 1.00 96.38 93 LEU A C 1
ATOM 731 O O . LEU A 1 93 ? 0.583 -7.838 6.891 1.00 96.38 93 LEU A O 1
ATOM 735 N N . ARG A 1 94 ? 2.489 -7.333 7.957 1.00 95.31 94 ARG A N 1
ATOM 736 C CA . ARG A 1 94 ? 3.302 -8.358 7.306 1.00 95.31 94 ARG A CA 1
ATOM 737 C C . ARG A 1 94 ? 2.775 -9.765 7.582 1.00 95.31 94 ARG A C 1
ATOM 739 O O . ARG A 1 94 ? 2.695 -10.558 6.646 1.00 95.31 94 ARG A O 1
ATOM 746 N N . ALA A 1 95 ? 2.382 -10.060 8.822 1.00 95.00 95 ALA A N 1
ATOM 747 C CA . ALA A 1 95 ? 1.765 -11.339 9.169 1.00 95.00 95 ALA A CA 1
ATOM 748 C C . ALA A 1 95 ? 0.443 -11.553 8.411 1.00 95.00 95 ALA A C 1
ATOM 750 O O . ALA A 1 95 ? 0.257 -12.590 7.782 1.00 95.00 95 ALA A O 1
ATOM 751 N N . ARG A 1 96 ? -0.432 -10.537 8.373 1.00 96.00 96 ARG A N 1
ATOM 752 C CA . ARG A 1 96 ? -1.714 -10.607 7.651 1.00 96.00 96 ARG A CA 1
ATOM 753 C C . ARG A 1 96 ? -1.558 -10.727 6.137 1.00 96.00 96 ARG A C 1
ATOM 755 O O . ARG A 1 96 ? -2.337 -11.430 5.502 1.00 96.00 96 ARG A O 1
ATOM 762 N N . CYS A 1 97 ? -0.557 -10.073 5.556 1.00 95.12 97 CYS A N 1
ATOM 763 C CA . CYS A 1 97 ? -0.209 -10.266 4.152 1.00 95.12 97 CYS A C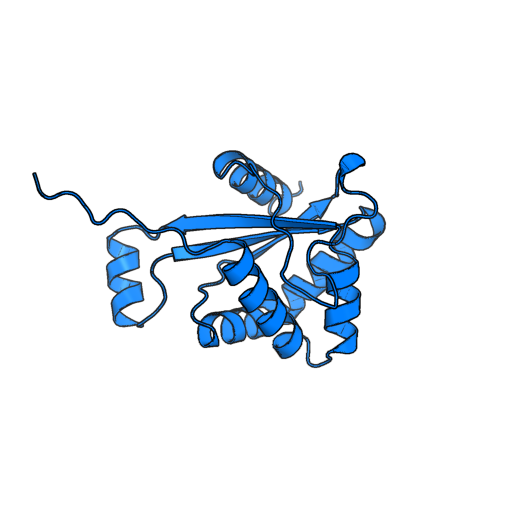A 1
ATOM 764 C C . CYS A 1 97 ? 0.233 -11.712 3.904 1.00 95.12 97 CYS A C 1
ATOM 766 O O . CYS A 1 97 ? -0.222 -12.328 2.944 1.00 95.12 97 CYS A O 1
ATOM 768 N N . LEU A 1 98 ? 1.067 -12.275 4.784 1.00 92.38 98 LEU A N 1
ATOM 769 C CA . LEU A 1 98 ? 1.542 -13.647 4.633 1.00 92.38 98 LEU A CA 1
ATOM 770 C C . LEU A 1 98 ? 0.395 -14.665 4.721 1.00 92.38 98 LEU A C 1
ATOM 772 O O . LEU A 1 98 ? 0.349 -15.570 3.889 1.00 92.38 98 LEU A O 1
ATOM 776 N N . ASP A 1 99 ? -0.555 -14.471 5.644 1.00 92.25 99 ASP A N 1
ATOM 777 C CA . ASP A 1 99 ? -1.786 -15.273 5.739 1.00 92.25 99 ASP A CA 1
ATOM 778 C C . ASP A 1 99 ? -2.593 -15.244 4.423 1.00 92.25 99 ASP A C 1
ATOM 780 O O . ASP A 1 99 ? -3.212 -16.236 4.041 1.00 92.25 99 ASP A O 1
ATOM 784 N N . ALA A 1 100 ? -2.550 -14.123 3.695 1.00 89.00 100 ALA A N 1
ATOM 785 C CA . ALA A 1 100 ? -3.182 -13.947 2.385 1.00 89.00 100 ALA A CA 1
ATOM 786 C C . ALA A 1 100 ? -2.317 -14.436 1.200 1.00 89.00 100 ALA A C 1
ATOM 788 O O . ALA A 1 100 ? -2.668 -14.218 0.040 1.00 89.00 100 ALA A O 1
ATOM 789 N N . GLY A 1 101 ? -1.173 -15.078 1.458 1.00 89.19 101 GLY A N 1
ATOM 790 C CA . GLY A 1 101 ? -0.247 -15.534 0.417 1.00 89.19 101 GLY A CA 1
ATOM 791 C C . GLY A 1 101 ? 0.568 -14.408 -0.232 1.00 89.19 101 GLY A C 1
ATOM 792 O O . GLY A 1 101 ? 1.117 -14.590 -1.320 1.00 89.19 101 GLY A O 1
ATOM 793 N N . LEU A 1 102 ? 0.664 -13.247 0.419 1.00 91.06 102 LEU A N 1
ATOM 794 C CA . LEU A 1 102 ? 1.444 -12.091 -0.012 1.00 91.06 102 LEU A CA 1
ATOM 795 C C . LEU A 1 102 ? 2.694 -11.929 0.864 1.00 91.06 102 LEU A C 1
ATOM 797 O O . LEU A 1 102 ? 2.606 -11.611 2.049 1.00 91.06 102 LEU A O 1
ATOM 801 N N . ARG A 1 103 ? 3.889 -12.068 0.279 1.00 91.88 103 ARG A N 1
ATOM 802 C CA . ARG A 1 103 ? 5.131 -11.743 0.993 1.00 91.88 103 ARG A CA 1
ATOM 803 C C . ARG A 1 103 ? 5.379 -10.236 0.933 1.00 91.88 103 ARG A C 1
ATOM 805 O O . ARG A 1 103 ? 5.914 -9.729 -0.047 1.00 91.88 103 ARG A O 1
ATOM 812 N N . LEU A 1 104 ? 4.972 -9.519 1.978 1.00 94.00 104 LEU A N 1
ATOM 813 C CA . LEU A 1 104 ? 5.247 -8.089 2.112 1.00 94.00 104 LEU A CA 1
ATOM 814 C C . LEU A 1 104 ? 6.701 -7.870 2.553 1.00 94.00 104 LEU A C 1
ATOM 816 O O . LEU A 1 104 ? 7.109 -8.338 3.618 1.00 94.00 104 LEU A O 1
ATOM 820 N N . GLU A 1 105 ? 7.461 -7.149 1.734 1.00 93.25 105 GLU A N 1
ATOM 821 C CA . GLU A 1 105 ? 8.814 -6.685 2.054 1.00 93.25 105 GLU A CA 1
ATOM 822 C C . GLU A 1 105 ? 8.747 -5.376 2.850 1.00 93.25 105 GLU A C 1
ATOM 824 O O . GLU A 1 105 ? 9.441 -5.227 3.851 1.00 93.25 105 GLU A O 1
ATOM 829 N N . GLY A 1 106 ? 7.837 -4.475 2.469 1.00 94.06 106 GLY A N 1
ATOM 830 C CA . GLY A 1 106 ? 7.564 -3.250 3.208 1.00 94.06 106 GLY A CA 1
ATOM 831 C C . GLY A 1 106 ? 6.598 -2.309 2.498 1.00 94.06 106 GLY A C 1
ATOM 832 O O . GLY A 1 106 ? 6.053 -2.624 1.437 1.00 94.06 106 GLY A O 1
ATOM 833 N N . VAL A 1 107 ? 6.367 -1.157 3.125 1.00 96.50 107 VAL A N 1
ATOM 834 C CA . VAL A 1 107 ? 5.507 -0.088 2.610 1.00 96.50 107 VAL A CA 1
ATOM 835 C C . VAL A 1 107 ? 6.334 1.186 2.534 1.00 96.50 107 VAL A C 1
ATOM 837 O O . VAL A 1 107 ? 6.879 1.618 3.545 1.00 96.50 107 VAL A O 1
ATOM 840 N N . ALA A 1 108 ? 6.422 1.773 1.346 1.00 95.62 108 ALA A N 1
ATOM 841 C CA . ALA A 1 108 ? 7.093 3.043 1.113 1.00 95.62 108 ALA A CA 1
ATOM 842 C C . ALA A 1 108 ? 6.036 4.122 0.850 1.00 95.62 108 ALA A C 1
ATOM 844 O O . ALA A 1 108 ? 5.181 3.945 -0.019 1.00 95.62 108 ALA A O 1
ATOM 845 N N . VAL A 1 109 ? 6.078 5.220 1.604 1.00 96.19 109 VAL A N 1
ATOM 846 C CA . VAL A 1 109 ? 5.080 6.296 1.523 1.00 96.19 109 VAL A CA 1
ATOM 847 C C . VAL A 1 109 ? 5.720 7.545 0.931 1.00 96.19 109 VAL A C 1
ATOM 849 O O . VAL A 1 109 ? 6.690 8.070 1.468 1.00 96.19 109 VAL A O 1
ATOM 852 N N . HIS A 1 110 ? 5.147 8.021 -0.168 1.00 95.06 110 HIS A N 1
ATOM 853 C CA . HIS A 1 110 ? 5.674 9.079 -1.021 1.00 95.06 110 HIS A CA 1
ATOM 854 C C . HIS A 1 110 ? 4.713 10.260 -1.070 1.00 95.06 110 HIS A C 1
ATOM 856 O O . HIS A 1 110 ? 3.500 10.095 -0.920 1.00 95.06 110 HIS A O 1
ATOM 862 N N . ALA A 1 111 ? 5.259 11.437 -1.360 1.00 94.62 111 ALA A N 1
ATOM 863 C CA . ALA A 1 111 ? 4.461 12.590 -1.743 1.00 94.62 111 ALA A CA 1
ATOM 864 C C . ALA A 1 111 ? 3.780 12.324 -3.095 1.00 94.62 111 ALA A C 1
ATOM 866 O O . ALA A 1 111 ? 4.419 11.886 -4.055 1.00 94.62 111 ALA A O 1
ATOM 867 N N . SER A 1 112 ? 2.484 12.588 -3.183 1.00 93.88 112 SER A N 1
ATOM 868 C CA . SER A 1 112 ? 1.726 12.546 -4.429 1.00 93.88 112 SER A CA 1
ATOM 869 C C . SER A 1 112 ? 2.094 13.713 -5.344 1.00 93.88 112 SER A C 1
ATOM 871 O O . SER A 1 112 ? 2.232 14.848 -4.882 1.00 93.88 112 SER A O 1
ATOM 873 N N . SER A 1 113 ? 2.167 13.470 -6.654 1.00 90.94 113 SER A N 1
ATOM 874 C CA . SER A 1 113 ? 2.236 14.559 -7.633 1.00 90.94 113 SER A CA 1
ATOM 875 C C . SER A 1 113 ? 0.872 15.259 -7.776 1.00 90.94 113 SER A C 1
ATOM 877 O O . SER A 1 113 ? -0.158 14.660 -7.456 1.00 90.94 113 SER A O 1
ATOM 879 N N . PRO A 1 114 ? 0.818 16.496 -8.308 1.00 90.19 114 PRO A N 1
ATOM 880 C CA . PRO A 1 114 ? -0.450 17.193 -8.548 1.00 90.19 114 PRO A CA 1
ATOM 881 C C . PRO A 1 114 ? -1.429 16.411 -9.435 1.00 90.19 114 PRO A C 1
ATOM 883 O O . PRO A 1 114 ? -2.635 16.496 -9.243 1.00 90.19 114 PRO A O 1
ATOM 886 N N . GLU A 1 115 ? -0.918 15.603 -10.366 1.00 89.88 115 GLU A N 1
ATOM 887 C CA . GLU A 1 115 ? -1.720 14.750 -11.257 1.00 89.88 115 GLU A CA 1
ATOM 888 C C . GLU A 1 115 ? -2.447 13.616 -10.520 1.00 89.88 115 GLU A C 1
ATOM 890 O O . GLU A 1 115 ? -3.401 13.052 -11.044 1.00 89.88 115 GLU A O 1
ATOM 895 N N . MET A 1 116 ? -1.998 13.262 -9.313 1.00 91.81 116 MET A N 1
ATOM 896 C CA . MET A 1 116 ? -2.626 12.241 -8.472 1.00 91.81 116 MET A CA 1
ATOM 897 C C . MET A 1 116 ? -3.678 12.839 -7.528 1.00 91.81 116 MET A C 1
ATOM 899 O O . MET A 1 116 ? -4.444 12.092 -6.918 1.00 91.81 116 MET A O 1
ATOM 903 N N . ALA A 1 117 ? -3.765 14.167 -7.421 1.00 88.75 117 ALA A N 1
ATOM 904 C CA . ALA A 1 117 ? -4.696 14.819 -6.514 1.00 88.75 117 ALA A CA 1
ATOM 905 C C . ALA A 1 117 ? -6.155 14.435 -6.822 1.00 88.75 117 ALA A C 1
ATOM 907 O O . ALA A 1 117 ? -6.593 14.438 -7.970 1.00 88.75 117 ALA A O 1
ATOM 908 N N . GLY A 1 118 ? -6.915 14.090 -5.779 1.00 86.19 118 GLY A N 1
ATOM 909 C CA . GLY A 1 118 ? -8.320 13.677 -5.897 1.00 86.19 118 GLY A CA 1
ATOM 910 C C . GLY A 1 118 ? -8.539 12.252 -6.422 1.00 86.19 118 GLY A C 1
ATOM 911 O O . GLY A 1 118 ? -9.682 11.798 -6.502 1.00 86.19 118 GLY A O 1
ATOM 912 N N . HIS A 1 119 ? -7.476 11.517 -6.761 1.00 91.56 119 HIS A N 1
ATOM 913 C CA . HIS A 1 11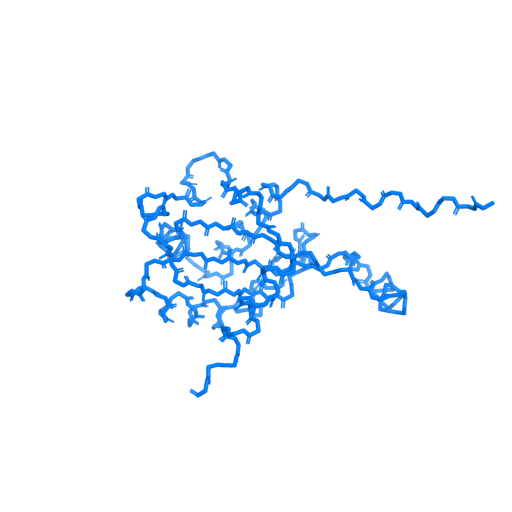9 ? -7.576 10.085 -7.015 1.00 91.56 119 HIS A CA 1
ATOM 914 C C . HIS A 1 119 ? -7.650 9.300 -5.700 1.00 91.56 119 HIS A C 1
ATOM 916 O O . HIS A 1 119 ? -7.266 9.788 -4.643 1.00 91.56 119 HIS A O 1
ATOM 922 N N . HIS A 1 120 ? -8.146 8.063 -5.781 1.00 93.69 120 HIS A N 1
ATOM 923 C CA . HIS A 1 120 ? -8.166 7.119 -4.665 1.00 93.69 120 HIS A CA 1
ATOM 924 C C . HIS A 1 120 ? -7.702 5.749 -5.153 1.00 93.69 120 HIS A C 1
ATOM 926 O O . HIS A 1 120 ? -8.352 5.121 -6.001 1.00 93.69 120 HIS A O 1
ATOM 932 N N . ALA A 1 121 ? -6.579 5.277 -4.616 1.00 95.12 121 ALA A N 1
ATOM 933 C CA . ALA A 1 121 ? -6.017 3.973 -4.944 1.00 95.12 121 ALA A CA 1
ATOM 934 C C . ALA A 1 121 ? -6.852 2.829 -4.359 1.00 95.12 121 ALA A C 1
ATOM 936 O O . ALA A 1 121 ? -6.983 1.774 -4.978 1.00 95.12 121 ALA A O 1
ATOM 937 N N . PHE A 1 122 ? -7.455 3.047 -3.190 1.00 95.31 122 PHE A N 1
ATOM 938 C CA . PHE A 1 122 ? -8.245 2.052 -2.472 1.00 95.31 122 PHE A CA 1
ATOM 939 C C . PHE A 1 122 ? -9.686 2.531 -2.284 1.00 95.31 122 PHE A C 1
ATOM 941 O O . PHE A 1 122 ? -10.086 2.837 -1.164 1.00 95.31 122 PHE A O 1
ATOM 948 N N . PRO A 1 123 ? -10.506 2.570 -3.349 1.00 90.69 123 PRO A N 1
ATOM 949 C CA . PRO A 1 123 ? -11.897 2.980 -3.212 1.00 90.69 123 PRO A CA 1
ATOM 950 C C . PRO A 1 123 ? -12.636 2.073 -2.216 1.00 90.69 123 PRO A C 1
ATOM 952 O O . PRO A 1 123 ? -12.342 0.874 -2.103 1.00 90.69 123 PRO A O 1
ATOM 955 N N . ARG A 1 124 ? -13.610 2.632 -1.485 1.00 85.81 124 ARG A N 1
ATOM 956 C CA . ARG A 1 124 ? -14.404 1.879 -0.495 1.00 85.81 124 ARG A CA 1
ATOM 957 C C . ARG A 1 124 ? -15.137 0.693 -1.124 1.00 85.81 124 ARG A C 1
ATOM 959 O O . ARG A 1 124 ? -15.182 -0.377 -0.522 1.00 85.81 124 ARG A O 1
ATOM 966 N N . SER A 1 125 ? -15.616 0.855 -2.357 1.00 84.75 125 SER A N 1
ATOM 967 C CA . SER A 1 125 ? -16.191 -0.205 -3.188 1.00 84.75 125 SER A CA 1
ATOM 968 C C . SER A 1 125 ? -15.331 -0.483 -4.427 1.00 84.75 125 SER A C 1
ATOM 970 O O . SER A 1 125 ? -14.680 0.406 -4.972 1.00 84.75 125 SER A O 1
ATOM 972 N N . GLY A 1 126 ? -15.336 -1.737 -4.885 1.00 86.75 126 GLY A N 1
ATOM 973 C CA . GLY A 1 126 ? -14.579 -2.171 -6.061 1.00 86.75 126 GLY A CA 1
ATOM 974 C C . GLY A 1 126 ? -13.120 -2.546 -5.781 1.00 86.75 126 GLY A C 1
ATOM 975 O O . GLY A 1 126 ? -12.705 -2.727 -4.633 1.00 86.75 126 GLY A O 1
ATOM 976 N N . HIS A 1 127 ? -12.361 -2.717 -6.865 1.00 88.75 127 HIS A N 1
ATOM 977 C CA . HIS A 1 127 ? -10.965 -3.149 -6.829 1.00 88.75 127 HIS A CA 1
ATOM 978 C C . HIS A 1 127 ? -9.990 -1.969 -6.697 1.00 88.75 127 HIS A C 1
ATOM 980 O O . HIS A 1 127 ? -10.268 -0.883 -7.218 1.00 88.75 127 HIS A O 1
ATOM 986 N N . PRO A 1 128 ? -8.824 -2.172 -6.058 1.00 93.50 128 PRO A N 1
ATOM 987 C CA . PRO A 1 128 ? -7.789 -1.161 -5.977 1.00 93.50 128 PRO A CA 1
ATOM 988 C C . PRO A 1 128 ? -7.273 -0.762 -7.355 1.00 93.50 128 PRO A C 1
ATOM 990 O O . PRO A 1 128 ? -7.095 -1.595 -8.254 1.00 93.50 128 PRO A O 1
ATOM 993 N N . ARG A 1 129 ? -7.006 0.532 -7.498 1.00 93.06 129 ARG A N 1
ATOM 994 C CA . ARG A 1 129 ? -6.483 1.149 -8.711 1.00 93.06 129 ARG A CA 1
ATOM 995 C C . ARG A 1 129 ? -4.966 1.190 -8.626 1.00 93.06 129 ARG A C 1
ATOM 997 O O . ARG A 1 129 ? -4.392 1.962 -7.865 1.00 93.06 129 ARG A O 1
ATOM 1004 N N . VAL A 1 130 ? -4.331 0.348 -9.428 1.00 90.69 130 VAL A N 1
ATOM 1005 C CA . VAL A 1 130 ? -2.876 0.323 -9.569 1.00 90.69 130 VAL A CA 1
ATOM 1006 C C . VAL A 1 130 ? -2.439 1.524 -10.406 1.00 90.69 130 VAL A C 1
ATOM 1008 O O . VAL A 1 130 ? -2.988 1.757 -11.487 1.00 90.69 130 VAL A O 1
ATOM 1011 N N . LEU A 1 131 ? -1.420 2.245 -9.945 1.00 89.44 131 LEU A N 1
ATOM 1012 C CA . LEU A 1 131 ? -0.693 3.219 -10.747 1.00 89.44 131 LEU A CA 1
ATOM 1013 C C . LEU A 1 131 ? 0.013 2.476 -11.887 1.00 89.44 131 LEU A C 1
ATOM 1015 O O . LEU A 1 131 ? 1.006 1.773 -11.690 1.00 89.44 131 LEU A O 1
ATOM 1019 N N . ARG A 1 132 ? -0.560 2.583 -13.085 1.00 74.94 132 ARG A N 1
ATOM 1020 C CA . ARG A 1 132 ? -0.076 1.881 -14.276 1.00 74.94 132 ARG A CA 1
ATOM 1021 C C . ARG A 1 132 ? 1.275 2.441 -14.714 1.00 74.94 132 ARG A C 1
ATOM 1023 O O . ARG A 1 132 ? 1.562 3.614 -14.504 1.00 74.94 132 ARG A O 1
ATOM 1030 N N . ASN A 1 133 ? 2.079 1.600 -15.365 1.00 70.50 133 ASN A N 1
ATOM 1031 C CA . ASN A 1 133 ? 3.385 1.962 -15.934 1.00 70.50 133 ASN A CA 1
ATOM 1032 C C . ASN A 1 133 ? 4.421 2.466 -14.915 1.00 70.50 133 ASN A C 1
ATOM 1034 O O . ASN A 1 133 ? 5.399 3.106 -15.297 1.00 70.50 133 ASN A O 1
ATOM 1038 N N . ALA A 1 134 ? 4.234 2.171 -13.627 1.00 77.31 134 ALA A N 1
ATOM 1039 C CA . ALA A 1 134 ? 5.261 2.420 -12.632 1.00 77.31 134 ALA A CA 1
ATOM 1040 C C . ALA A 1 134 ? 6.462 1.499 -12.907 1.00 77.31 134 ALA A C 1
ATOM 1042 O O . ALA A 1 134 ? 6.403 0.285 -12.700 1.00 77.31 134 ALA A O 1
ATOM 1043 N N . ASP A 1 135 ? 7.537 2.083 -13.432 1.00 85.12 135 ASP A N 1
ATOM 1044 C CA . ASP A 1 135 ? 8.769 1.358 -13.718 1.00 85.12 135 ASP A CA 1
ATOM 1045 C C . ASP A 1 135 ? 9.403 0.834 -12.420 1.00 85.12 135 ASP A C 1
ATOM 1047 O O . ASP A 1 135 ? 9.573 1.570 -11.448 1.00 85.12 135 ASP A O 1
ATOM 1051 N N . GLN A 1 136 ? 9.778 -0.446 -12.411 1.00 88.44 136 GLN A N 1
ATOM 1052 C CA . GLN A 1 136 ? 10.315 -1.126 -11.228 1.00 88.44 136 GLN A CA 1
ATOM 1053 C C . GLN A 1 136 ? 11.627 -0.503 -10.732 1.00 88.44 136 GLN A C 1
ATOM 1055 O O . GLN A 1 136 ? 11.859 -0.436 -9.525 1.00 88.44 136 GLN A O 1
ATOM 1060 N N . ARG A 1 137 ? 12.493 -0.024 -11.641 1.00 87.00 137 ARG A N 1
ATOM 1061 C CA . ARG A 1 137 ? 13.748 0.641 -11.252 1.00 87.00 137 ARG A CA 1
ATOM 1062 C C . ARG A 1 137 ? 13.459 2.003 -10.643 1.00 87.00 137 ARG A C 1
ATOM 1064 O O . ARG A 1 137 ? 14.076 2.351 -9.641 1.00 87.00 137 ARG A O 1
ATOM 1071 N N . ARG A 1 138 ? 12.504 2.740 -11.213 1.00 88.44 138 ARG A N 1
ATOM 1072 C CA . ARG A 1 138 ? 12.055 4.024 -10.673 1.00 88.44 138 ARG A CA 1
ATOM 1073 C C . ARG A 1 138 ? 11.441 3.865 -9.285 1.00 88.44 138 ARG A C 1
ATOM 1075 O O . ARG A 1 138 ? 11.818 4.606 -8.388 1.00 88.44 138 ARG A O 1
ATOM 1082 N N . LEU A 1 139 ? 10.556 2.887 -9.085 1.00 90.75 139 LEU A N 1
AT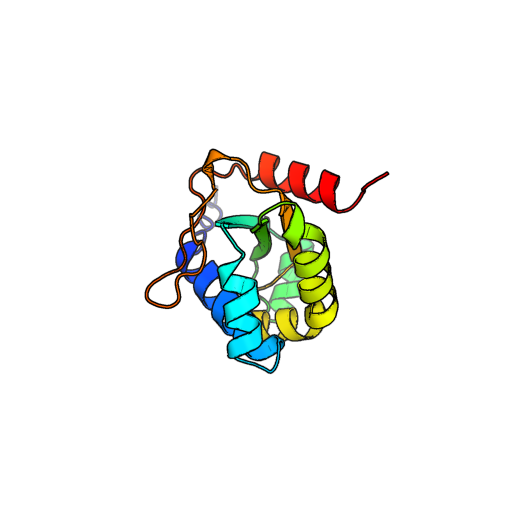OM 1083 C CA . LEU A 1 139 ? 9.987 2.595 -7.766 1.00 90.75 139 LEU A CA 1
ATOM 1084 C C . LEU A 1 139 ? 11.084 2.280 -6.746 1.00 90.75 139 LEU A C 1
ATOM 1086 O O . LEU A 1 139 ? 11.112 2.881 -5.674 1.00 90.75 139 LEU A O 1
ATOM 1090 N N . ARG A 1 140 ? 12.043 1.427 -7.118 1.00 90.31 140 ARG A N 1
ATOM 1091 C CA . ARG A 1 140 ? 13.190 1.117 -6.263 1.00 90.31 140 ARG A CA 1
ATOM 1092 C C . ARG A 1 140 ? 13.995 2.360 -5.882 1.00 90.31 140 ARG A C 1
ATOM 1094 O O . ARG A 1 140 ? 14.348 2.499 -4.716 1.00 90.31 140 ARG A O 1
ATOM 1101 N N . ALA A 1 141 ? 14.287 3.236 -6.845 1.00 90.38 141 ALA A N 1
ATOM 1102 C CA . ALA A 1 141 ? 15.003 4.485 -6.593 1.00 90.38 141 ALA A CA 1
ATOM 1103 C C . ALA A 1 141 ? 14.231 5.382 -5.611 1.00 90.38 141 ALA A C 1
ATOM 1105 O O . ALA A 1 141 ? 14.789 5.758 -4.584 1.00 90.38 141 ALA A O 1
ATOM 1106 N N . LEU A 1 142 ? 12.928 5.592 -5.849 1.00 90.44 142 LEU A N 1
ATOM 1107 C CA . LEU A 1 142 ? 12.052 6.359 -4.953 1.00 90.44 142 LEU A CA 1
ATOM 1108 C C . LEU A 1 142 ? 12.052 5.800 -3.525 1.00 90.44 142 LEU A C 1
ATOM 1110 O O . LEU A 1 142 ? 12.094 6.552 -2.554 1.00 90.44 142 LEU A O 1
ATOM 1114 N N . ARG A 1 143 ? 11.992 4.471 -3.370 1.00 91.88 143 ARG A N 1
ATOM 1115 C CA . ARG A 1 143 ? 12.067 3.848 -2.043 1.00 91.88 143 ARG A CA 1
ATOM 1116 C C . ARG A 1 143 ? 13.399 4.154 -1.364 1.00 91.88 143 ARG A C 1
ATOM 1118 O O . ARG A 1 143 ? 13.376 4.565 -0.212 1.00 91.88 143 ARG A O 1
ATOM 1125 N N . CYS A 1 144 ? 14.525 3.985 -2.058 1.00 88.19 144 CYS A N 1
ATOM 1126 C CA . CYS A 1 144 ? 15.845 4.272 -1.491 1.00 88.19 144 CYS A CA 1
ATOM 1127 C C . CYS A 1 144 ? 15.993 5.742 -1.060 1.00 88.19 144 CYS A C 1
ATOM 1129 O O . CYS A 1 144 ? 16.572 5.997 -0.010 1.00 88.19 144 CYS A O 1
ATOM 1131 N N . GLU A 1 145 ? 15.445 6.683 -1.833 1.00 85.81 145 GLU A N 1
ATOM 1132 C CA . GLU A 1 145 ? 15.401 8.114 -1.484 1.00 85.81 145 GLU A CA 1
ATOM 1133 C C . GLU A 1 145 ? 14.544 8.375 -0.235 1.00 85.81 145 GLU A C 1
ATOM 1135 O O . GLU A 1 145 ? 14.858 9.240 0.574 1.00 85.81 145 GLU A O 1
ATOM 1140 N N . THR A 1 146 ? 13.467 7.608 -0.049 1.00 76.88 146 THR A N 1
ATOM 1141 C CA . THR A 1 146 ? 12.539 7.779 1.082 1.00 76.88 146 THR A CA 1
ATOM 1142 C C . THR A 1 146 ? 13.036 7.111 2.368 1.00 76.88 146 THR A C 1
ATOM 1144 O O . THR A 1 146 ? 12.727 7.584 3.459 1.00 76.88 146 THR A O 1
ATOM 1147 N N . GLU A 1 147 ? 13.773 6.001 2.262 1.00 72.31 147 GLU A N 1
ATOM 1148 C CA . GLU A 1 147 ? 14.349 5.286 3.411 1.00 72.31 147 GLU A CA 1
ATOM 1149 C C . GLU A 1 147 ? 15.622 5.953 3.958 1.00 72.31 147 GLU A C 1
ATOM 1151 O O . GLU A 1 147 ? 15.920 5.779 5.137 1.00 72.31 147 GLU A O 1
ATOM 1156 N N . ASN A 1 148 ? 16.328 6.744 3.141 1.00 56.88 148 ASN A N 1
ATOM 1157 C CA . ASN A 1 148 ? 17.483 7.549 3.547 1.00 56.88 148 ASN A CA 1
ATOM 1158 C C . ASN A 1 148 ? 17.210 9.049 3.326 1.00 56.88 148 ASN A C 1
ATOM 1160 O O . ASN A 1 148 ? 17.787 9.639 2.409 1.00 56.88 148 ASN A O 1
ATOM 1164 N N . PRO A 1 149 ? 16.329 9.680 4.119 1.00 50.78 149 PRO A N 1
ATOM 1165 C CA . PRO A 1 149 ? 16.309 11.130 4.180 1.00 50.78 149 PRO A CA 1
ATOM 1166 C C . PRO A 1 149 ? 17.578 11.568 4.926 1.00 50.78 149 PRO A C 1
ATOM 1168 O O . PRO A 1 149 ? 17.800 11.099 6.042 1.00 50.78 149 PRO A O 1
ATOM 1171 N N . ASP A 1 150 ? 18.424 12.385 4.294 1.00 40.03 150 ASP A N 1
ATOM 1172 C CA . ASP A 1 150 ? 19.561 13.054 4.957 1.00 40.03 150 ASP A CA 1
ATOM 1173 C C . ASP A 1 150 ? 19.178 13.656 6.326 1.00 40.03 150 ASP A C 1
ATOM 1175 O O . ASP A 1 150 ? 18.075 14.252 6.435 1.00 40.03 150 ASP A O 1
#

Foldseek 3Di:
DDDDPPPPDDPFLVLVVLLLVLQCVLLVHVVVSCVLQQQFLAKAKQKDADDPVVLVVVVVVVAARIEIEMETEGAPVCQVVSVVSQVVSVVSSQVSCRVVRHRYPGYFYHHHDPVSPPHGQDDPDDIGDHPPPPDNVNVVVSRVCRVDDD